Protein AF-A0A166HZ70-F1 (afdb_monomer)

Solvent-accessible surface area (backbone atoms only — not comparable to full-atom values): 7745 Å² total; per-residue (Å²): 74,104,88,50,82,81,78,88,75,97,72,56,48,83,38,33,40,47,56,52,40,51,52,46,22,70,75,71,68,47,57,62,90,27,57,40,48,30,46,97,92,37,73,65,54,55,94,39,38,34,49,82,70,69,48,51,90,89,59,78,71,43,66,44,79,46,92,62,91,64,54,68,46,78,48,70,46,95,86,70,50,73,43,81,41,81,52,57,98,84,60,49,73,66,59,52,51,51,58,48,42,76,71,78,42,67,80,89,70,76,76,91,80,87,89,80,82,87,130

Foldseek 3Di:
DVPDDQDDFPDDQQDFPLVSLVSCCVVVVADSVQWWKAAPNDTGDRRDGSVVVVNDVVGDIDIGGDPDQADWDWDAFPVRDTDIDHDDPPDDPVNVVVVVVVVDDDPVRDDDDDDDDDD

Mean predicted aligned error: 11.61 Å

Structure (mmCIF, N/CA/C/O backbone):
data_AF-A0A166HZ70-F1
#
_entry.id   AF-A0A166HZ70-F1
#
loop_
_atom_site.group_PDB
_atom_site.id
_atom_site.type_symbol
_atom_site.label_atom_id
_atom_site.label_alt_id
_atom_site.label_comp_id
_atom_site.label_asym_id
_atom_site.label_entity_id
_atom_site.label_seq_id
_atom_site.pdbx_PDB_ins_code
_atom_site.Cartn_x
_atom_site.Cartn_y
_atom_site.Cartn_z
_atom_site.occupancy
_atom_site.B_iso_or_equiv
_atom_site.auth_seq_id
_atom_site.auth_comp_id
_atom_site.auth_asym_id
_atom_site.auth_atom_id
_atom_site.pdbx_PDB_model_num
ATOM 1 N N . THR A 1 1 ? 4.277 11.142 -4.493 1.00 43.66 1 THR A N 1
ATOM 2 C CA . THR A 1 1 ? 2.911 11.053 -5.079 1.00 43.66 1 THR A CA 1
ATOM 3 C C . THR A 1 1 ? 2.577 12.374 -5.761 1.00 43.66 1 THR A C 1
ATOM 5 O O . THR A 1 1 ? 3.231 13.355 -5.431 1.00 43.66 1 THR A O 1
ATOM 8 N N . PRO A 1 2 ? 1.615 12.456 -6.704 1.00 37.06 2 PRO A N 1
ATOM 9 C CA . PRO A 1 2 ? 1.364 13.691 -7.466 1.00 37.06 2 PRO A CA 1
ATOM 10 C C . PRO A 1 2 ? 0.966 14.914 -6.614 1.00 37.06 2 PRO A C 1
ATOM 12 O O . PRO A 1 2 ? 1.019 16.025 -7.125 1.00 37.06 2 PRO A O 1
ATOM 15 N N . CYS A 1 3 ? 0.634 14.743 -5.324 1.00 40.78 3 CYS A N 1
ATOM 16 C CA . CYS A 1 3 ? 0.386 15.836 -4.368 1.00 40.78 3 CYS A CA 1
ATOM 17 C C . CYS A 1 3 ? 0.867 15.542 -2.922 1.00 40.78 3 CYS A C 1
ATOM 19 O O . CYS A 1 3 ? 0.326 16.115 -1.983 1.00 40.78 3 CYS A O 1
ATOM 21 N N . GLY A 1 4 ? 1.842 14.650 -2.700 1.00 50.22 4 GLY A N 1
ATOM 22 C CA . GLY A 1 4 ? 2.267 14.268 -1.338 1.00 50.22 4 GLY A CA 1
ATOM 23 C C . GLY A 1 4 ? 3.776 14.045 -1.189 1.00 50.22 4 GLY A C 1
ATOM 24 O O . GLY A 1 4 ? 4.461 13.896 -2.210 1.00 50.22 4 GLY A O 1
ATOM 25 N N . PRO A 1 5 ? 4.295 14.031 0.058 1.00 59.62 5 PRO A N 1
ATOM 26 C CA . PRO A 1 5 ? 5.719 13.861 0.331 1.00 59.62 5 PRO A CA 1
ATOM 27 C C . PRO A 1 5 ? 6.241 12.554 -0.279 1.00 59.62 5 PRO A C 1
ATOM 29 O O . PRO A 1 5 ? 5.551 11.534 -0.331 1.00 59.62 5 PRO A O 1
ATOM 32 N N . ALA A 1 6 ? 7.455 12.608 -0.824 1.00 60.41 6 ALA A N 1
ATOM 33 C CA . ALA A 1 6 ? 8.152 11.425 -1.301 1.00 60.41 6 ALA A CA 1
ATOM 34 C C . ALA A 1 6 ? 8.787 10.728 -0.093 1.00 60.41 6 ALA A C 1
ATOM 36 O O . ALA A 1 6 ? 9.826 11.168 0.397 1.00 60.41 6 ALA A O 1
ATOM 37 N N . ASN A 1 7 ? 8.152 9.664 0.396 1.00 69.81 7 ASN A N 1
ATOM 38 C CA . ASN A 1 7 ? 8.688 8.885 1.507 1.00 69.81 7 ASN A CA 1
ATOM 39 C C . ASN A 1 7 ? 9.707 7.863 0.989 1.00 69.81 7 ASN A C 1
ATOM 41 O O . ASN A 1 7 ? 9.461 7.147 0.015 1.00 69.81 7 ASN A O 1
ATOM 45 N N . ALA A 1 8 ? 10.874 7.824 1.632 1.00 70.50 8 ALA A N 1
ATOM 46 C CA . ALA A 1 8 ? 11.935 6.883 1.306 1.00 70.50 8 ALA A CA 1
ATOM 47 C C . ALA A 1 8 ? 11.670 5.543 2.005 1.00 70.50 8 ALA A C 1
ATOM 49 O O . ALA A 1 8 ? 11.759 5.441 3.228 1.00 70.50 8 ALA A O 1
ATOM 50 N N . LEU A 1 9 ? 11.372 4.509 1.220 1.00 75.75 9 LEU A N 1
ATOM 51 C CA . LEU A 1 9 ? 11.242 3.138 1.710 1.00 75.75 9 LEU A CA 1
ATOM 52 C C . LEU A 1 9 ? 12.563 2.393 1.531 1.00 75.75 9 LEU A C 1
ATOM 54 O O . LEU A 1 9 ? 13.122 2.345 0.434 1.00 75.75 9 LEU A O 1
ATOM 58 N N . ALA A 1 10 ? 13.040 1.759 2.600 1.00 76.50 10 ALA A N 1
ATOM 59 C CA . ALA A 1 10 ? 14.163 0.834 2.532 1.00 76.50 10 ALA A CA 1
ATOM 60 C C . ALA A 1 10 ? 13.694 -0.514 1.952 1.00 76.50 10 ALA A C 1
ATOM 62 O O . ALA A 1 10 ? 13.257 -1.410 2.682 1.00 76.50 10 ALA A O 1
ATOM 63 N N . ALA A 1 11 ? 13.764 -0.655 0.628 1.00 79.19 11 ALA A N 1
ATOM 64 C CA . ALA A 1 11 ? 13.468 -1.892 -0.091 1.00 79.19 11 ALA A CA 1
ATOM 65 C C . ALA A 1 11 ? 14.720 -2.435 -0.796 1.00 79.19 11 ALA A C 1
ATOM 67 O O . ALA A 1 11 ? 15.521 -1.679 -1.346 1.00 79.19 11 ALA A O 1
ATOM 68 N N . HIS A 1 12 ? 14.884 -3.754 -0.780 1.00 81.06 12 HIS A N 1
ATOM 69 C CA . HIS A 1 12 ? 15.921 -4.466 -1.519 1.00 81.06 12 HIS A CA 1
ATOM 70 C C . HIS A 1 12 ? 15.415 -4.871 -2.903 1.00 81.06 12 HIS A C 1
ATOM 72 O O . HIS A 1 12 ? 14.245 -5.182 -3.074 1.00 81.06 12 HIS A O 1
ATOM 78 N N . ALA A 1 13 ? 16.302 -4.954 -3.898 1.00 79.62 13 ALA A N 1
ATOM 79 C CA . ALA A 1 13 ? 15.920 -5.395 -5.245 1.00 79.62 13 ALA A CA 1
ATOM 80 C C . ALA A 1 13 ? 15.327 -6.823 -5.260 1.00 79.62 13 ALA A C 1
ATOM 82 O O . ALA A 1 13 ? 14.508 -7.148 -6.120 1.00 79.62 13 ALA A O 1
ATOM 83 N N . SER A 1 14 ? 15.709 -7.667 -4.298 1.00 86.94 14 SER A N 1
ATOM 84 C CA . SER A 1 14 ? 15.152 -9.009 -4.099 1.00 86.94 14 SER A CA 1
ATOM 85 C C . SER A 1 14 ? 13.801 -9.018 -3.377 1.00 86.94 14 SER A C 1
ATOM 87 O O . SER A 1 14 ? 13.195 -10.080 -3.274 1.00 86.94 14 SER A O 1
ATOM 89 N N . ASP A 1 15 ? 13.338 -7.880 -2.848 1.00 89.88 15 ASP A N 1
ATOM 90 C CA . ASP A 1 15 ? 12.025 -7.797 -2.216 1.00 89.88 15 ASP A CA 1
ATOM 91 C C . ASP A 1 15 ? 10.925 -7.986 -3.268 1.00 89.88 15 ASP A C 1
ATOM 93 O O . ASP A 1 15 ? 10.943 -7.400 -4.360 1.00 89.88 15 ASP A O 1
ATOM 97 N N . SER A 1 16 ? 9.939 -8.803 -2.908 1.00 92.19 16 SER A N 1
ATOM 98 C CA . SER A 1 16 ? 8.692 -8.932 -3.653 1.00 92.19 16 SER A CA 1
ATOM 99 C C . SER A 1 16 ? 7.864 -7.658 -3.530 1.00 92.19 16 SER A C 1
ATOM 101 O O . SER A 1 16 ? 7.918 -6.963 -2.513 1.00 92.19 16 SER A O 1
ATOM 103 N N . ILE A 1 17 ? 7.040 -7.380 -4.537 1.00 90.69 17 ILE A N 1
ATOM 104 C CA . ILE A 1 17 ? 6.130 -6.228 -4.525 1.00 90.69 17 ILE A CA 1
ATOM 105 C C . ILE A 1 17 ? 5.183 -6.273 -3.318 1.00 90.69 17 ILE A C 1
ATOM 107 O O . ILE A 1 17 ? 4.955 -5.238 -2.697 1.00 90.69 17 ILE 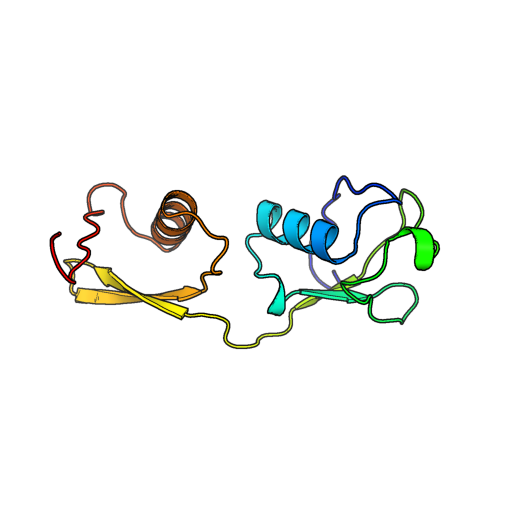A O 1
ATOM 111 N N . ASP A 1 18 ? 4.713 -7.461 -2.935 1.00 90.69 18 ASP A N 1
ATOM 112 C CA . ASP A 1 18 ? 3.928 -7.679 -1.713 1.00 90.69 18 ASP A CA 1
ATOM 113 C C . ASP A 1 18 ? 4.655 -7.178 -0.446 1.00 90.69 18 ASP A C 1
ATOM 115 O O . ASP A 1 18 ? 4.098 -6.409 0.335 1.00 90.69 18 ASP A O 1
ATOM 119 N N . ASN A 1 19 ? 5.952 -7.489 -0.308 1.00 89.69 19 ASN A N 1
ATOM 120 C CA . ASN A 1 19 ? 6.767 -7.031 0.822 1.00 89.69 19 ASN A CA 1
ATOM 121 C C . ASN A 1 19 ? 6.939 -5.503 0.817 1.00 89.69 19 ASN A C 1
ATOM 123 O O . ASN A 1 19 ? 6.891 -4.857 1.860 1.00 89.69 19 ASN A O 1
ATOM 127 N N . VAL A 1 20 ? 7.114 -4.898 -0.362 1.00 89.31 20 VAL A N 1
ATOM 128 C CA . VAL A 1 20 ? 7.200 -3.433 -0.494 1.00 89.31 20 VAL A CA 1
ATOM 129 C C . VAL A 1 20 ? 5.898 -2.772 -0.047 1.00 89.31 20 VAL A C 1
ATOM 131 O O . VAL A 1 20 ? 5.938 -1.789 0.691 1.00 89.31 20 VAL A O 1
ATOM 134 N N . LYS A 1 21 ? 4.745 -3.324 -0.440 1.00 87.62 21 LYS A N 1
ATOM 135 C CA . LYS A 1 21 ? 3.440 -2.830 0.009 1.00 87.62 21 LYS A CA 1
ATOM 136 C C . LYS A 1 21 ? 3.241 -2.997 1.515 1.00 87.62 21 LYS A C 1
ATOM 138 O O . LYS A 1 21 ? 2.720 -2.088 2.156 1.00 87.62 21 LYS A O 1
ATOM 143 N N . ALA A 1 22 ? 3.707 -4.102 2.095 1.00 86.38 22 ALA A N 1
ATOM 144 C CA . ALA A 1 22 ? 3.677 -4.310 3.542 1.00 86.38 22 ALA A CA 1
ATOM 145 C C . ALA A 1 22 ? 4.516 -3.259 4.284 1.00 86.38 22 ALA A C 1
ATOM 147 O O . ALA A 1 22 ? 4.069 -2.698 5.280 1.00 86.38 22 ALA A O 1
ATOM 148 N N . LYS A 1 23 ? 5.690 -2.890 3.756 1.00 87.06 23 LYS A N 1
ATOM 149 C CA . LYS A 1 23 ? 6.493 -1.787 4.316 1.00 87.06 23 LYS A CA 1
ATOM 150 C C . LYS A 1 23 ? 5.777 -0.437 4.220 1.00 87.06 23 LYS A C 1
ATOM 152 O O . LYS A 1 23 ? 5.818 0.341 5.165 1.00 87.06 23 LYS A O 1
ATOM 157 N N . ILE A 1 24 ? 5.095 -0.164 3.107 1.00 84.88 24 ILE A N 1
ATOM 158 C CA . ILE A 1 24 ? 4.269 1.047 2.952 1.00 84.88 24 ILE A CA 1
ATOM 159 C C . ILE A 1 24 ? 3.099 1.034 3.939 1.00 84.88 24 ILE A C 1
ATOM 161 O O . ILE A 1 24 ? 2.770 2.069 4.507 1.00 84.88 24 ILE A O 1
ATOM 165 N N . GLN A 1 25 ? 2.477 -0.121 4.168 1.00 80.50 25 GLN A N 1
ATOM 166 C CA . GLN A 1 25 ? 1.404 -0.272 5.147 1.00 80.50 25 GLN A CA 1
ATOM 167 C C . GLN A 1 25 ? 1.900 0.011 6.565 1.00 80.50 25 GLN A C 1
ATOM 169 O O . GLN A 1 25 ? 1.190 0.660 7.326 1.00 80.50 25 GLN A O 1
ATOM 174 N N . ASP A 1 26 ? 3.101 -0.445 6.913 1.00 80.88 26 ASP A N 1
ATOM 175 C CA . ASP A 1 26 ? 3.710 -0.196 8.220 1.00 80.88 26 ASP A CA 1
ATOM 176 C C . ASP A 1 26 ? 4.055 1.290 8.420 1.00 80.88 26 ASP A C 1
ATOM 178 O O . ASP A 1 26 ? 3.764 1.861 9.468 1.00 80.88 26 ASP A O 1
ATOM 182 N N . GLN A 1 27 ? 4.588 1.952 7.385 1.00 78.38 27 GLN A N 1
ATOM 183 C CA . GLN A 1 27 ? 4.982 3.364 7.461 1.00 78.38 27 GLN A CA 1
ATOM 184 C C . GLN A 1 27 ? 3.808 4.348 7.344 1.00 78.38 27 GLN A C 1
ATOM 186 O O . GLN A 1 27 ? 3.747 5.321 8.092 1.00 78.38 27 GLN A O 1
ATOM 191 N N . GLU A 1 28 ? 2.878 4.110 6.418 1.00 77.62 28 GLU A N 1
ATOM 192 C CA . GLU A 1 28 ? 1.778 5.033 6.097 1.00 77.62 28 GLU A CA 1
ATOM 193 C C . GLU A 1 28 ? 0.428 4.584 6.685 1.00 77.62 28 GLU A C 1
ATOM 195 O O . GLU A 1 28 ? -0.546 5.336 6.6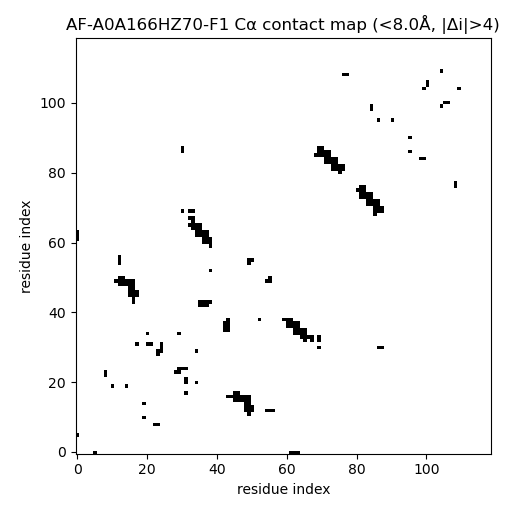72 1.00 77.62 28 GLU A O 1
ATOM 200 N N . GLY A 1 29 ? 0.319 3.347 7.180 1.00 76.19 29 GLY A N 1
ATOM 201 C CA . GLY A 1 29 ? -0.926 2.798 7.729 1.00 76.19 29 GLY A CA 1
ATOM 202 C C . GLY A 1 29 ? -1.976 2.394 6.684 1.00 76.19 29 GLY A C 1
ATOM 203 O O . GLY A 1 29 ? -3.130 2.155 7.065 1.00 76.19 29 GLY A O 1
ATOM 204 N N . ILE A 1 30 ? -1.595 2.332 5.402 1.00 80.00 30 ILE A N 1
ATOM 205 C CA . ILE A 1 30 ? -2.471 2.100 4.241 1.00 80.00 30 ILE A CA 1
ATOM 206 C C . ILE A 1 30 ? -2.560 0.593 3.938 1.00 80.00 30 ILE A C 1
ATOM 208 O O . ILE A 1 30 ? -1.520 -0.027 3.736 1.00 80.00 30 ILE A O 1
ATOM 212 N N . PRO A 1 31 ? -3.750 -0.024 3.860 1.00 79.50 31 PRO A N 1
ATOM 213 C CA . PRO A 1 31 ? -3.893 -1.468 3.633 1.00 79.50 31 PRO A CA 1
ATOM 214 C C . PRO A 1 31 ? -3.441 -1.912 2.230 1.00 79.50 31 PRO A C 1
ATOM 216 O O . PRO A 1 31 ? -3.505 -1.143 1.268 1.00 79.50 31 PRO A O 1
ATOM 219 N N . LEU A 1 32 ? -2.983 -3.165 2.104 1.00 81.44 32 LEU A N 1
ATOM 220 C CA . LEU A 1 32 ? -2.333 -3.699 0.894 1.00 81.44 32 LEU A CA 1
ATOM 221 C C . LEU A 1 32 ? -3.247 -3.682 -0.339 1.00 81.44 32 LEU A C 1
ATOM 223 O O . LEU A 1 32 ? -2.787 -3.445 -1.459 1.00 81.44 32 LEU A O 1
ATOM 227 N N . ASP A 1 33 ? -4.546 -3.913 -0.134 1.00 79.81 33 ASP A N 1
ATOM 228 C CA . ASP A 1 33 ? -5.552 -3.958 -1.199 1.00 79.81 33 ASP A CA 1
ATOM 229 C C . ASP A 1 33 ? -5.848 -2.573 -1.799 1.00 79.81 33 ASP A C 1
ATOM 231 O O . ASP A 1 33 ? -6.219 -2.458 -2.975 1.00 79.81 33 ASP A O 1
ATOM 235 N N . GLN A 1 34 ? -5.608 -1.519 -1.013 1.00 82.38 34 GLN A N 1
ATOM 236 C CA . GLN A 1 34 ? -5.740 -0.132 -1.442 1.00 82.38 34 GLN A CA 1
ATOM 237 C C . GLN A 1 34 ? -4.465 0.387 -2.113 1.00 82.38 34 GLN A C 1
ATOM 239 O O . GLN A 1 34 ? -4.497 1.412 -2.794 1.00 82.38 34 GLN A O 1
ATOM 244 N N . GLN A 1 35 ? -3.339 -0.314 -1.982 1.00 85.88 35 GLN A N 1
ATOM 245 C CA . GLN A 1 35 ? -2.074 0.102 -2.572 1.00 85.88 35 GLN A CA 1
ATOM 246 C C . GLN A 1 35 ? -1.893 -0.438 -3.994 1.00 85.88 35 GLN A C 1
ATOM 248 O O . GLN A 1 35 ? -1.720 -1.639 -4.230 1.00 85.88 35 GLN A O 1
ATOM 253 N N . ARG A 1 36 ? -1.821 0.470 -4.971 1.00 89.12 36 ARG A N 1
ATOM 254 C CA . ARG A 1 36 ? -1.416 0.155 -6.344 1.00 89.12 36 ARG A CA 1
ATOM 255 C C . ARG A 1 36 ? -0.069 0.791 -6.652 1.00 89.12 36 ARG A C 1
ATOM 257 O O . ARG A 1 36 ? 0.032 2.005 -6.792 1.00 89.12 36 ARG A O 1
ATOM 264 N N . LEU A 1 37 ? 0.955 -0.041 -6.809 1.00 89.69 37 LEU A N 1
ATOM 265 C CA . LEU A 1 37 ? 2.282 0.404 -7.222 1.00 89.69 37 LEU A CA 1
ATOM 266 C C . LEU A 1 37 ? 2.393 0.419 -8.747 1.00 89.69 37 LEU A C 1
ATOM 268 O O . LEU A 1 37 ? 1.993 -0.529 -9.425 1.00 89.69 37 LEU A O 1
ATOM 272 N N . ILE A 1 38 ? 2.939 1.509 -9.278 1.00 90.38 38 ILE A N 1
ATOM 273 C CA . ILE A 1 38 ? 3.144 1.737 -10.706 1.00 90.38 38 ILE A CA 1
ATOM 274 C C . ILE A 1 38 ? 4.597 2.163 -10.925 1.00 90.38 38 ILE A C 1
ATOM 276 O O . ILE A 1 38 ? 5.097 3.082 -10.276 1.00 90.38 38 ILE A O 1
ATOM 280 N N . PHE A 1 39 ? 5.272 1.520 -11.871 1.00 90.88 39 PHE A N 1
ATOM 281 C CA . PHE A 1 39 ? 6.637 1.843 -12.271 1.00 90.88 39 PHE A CA 1
ATOM 282 C C . PHE A 1 39 ? 6.761 1.820 -13.790 1.00 90.88 39 PHE A C 1
ATOM 284 O O . PHE A 1 39 ? 6.235 0.919 -14.437 1.00 90.88 39 PHE A O 1
ATOM 291 N N . ALA A 1 40 ? 7.430 2.821 -14.369 1.00 88.50 40 ALA A N 1
ATOM 292 C CA . ALA A 1 40 ? 7.583 2.957 -15.823 1.00 88.50 40 ALA A CA 1
ATOM 293 C C . ALA A 1 40 ? 6.252 2.817 -16.607 1.00 8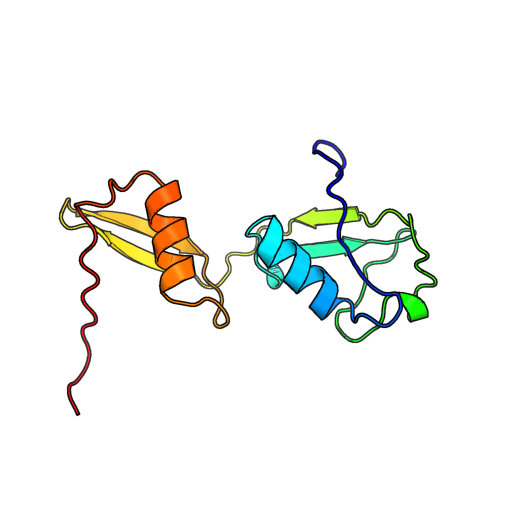8.50 40 ALA A C 1
ATOM 295 O O . ALA A 1 40 ? 6.202 2.221 -17.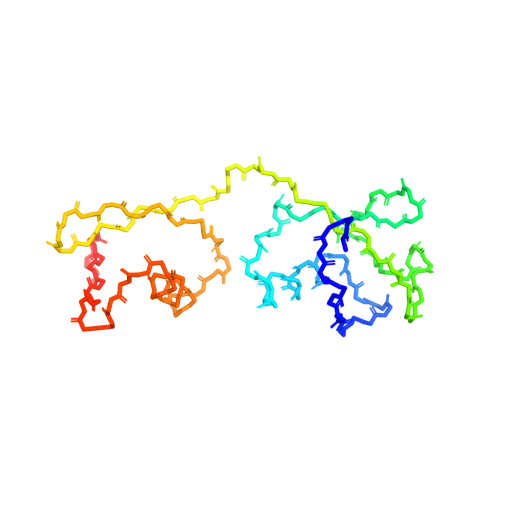680 1.00 88.50 40 ALA A O 1
ATOM 296 N N . GLY A 1 41 ? 5.147 3.316 -16.037 1.00 86.88 41 GLY A N 1
ATOM 297 C CA . GLY A 1 41 ? 3.803 3.205 -16.622 1.00 86.88 41 GLY A CA 1
ATOM 298 C C . GLY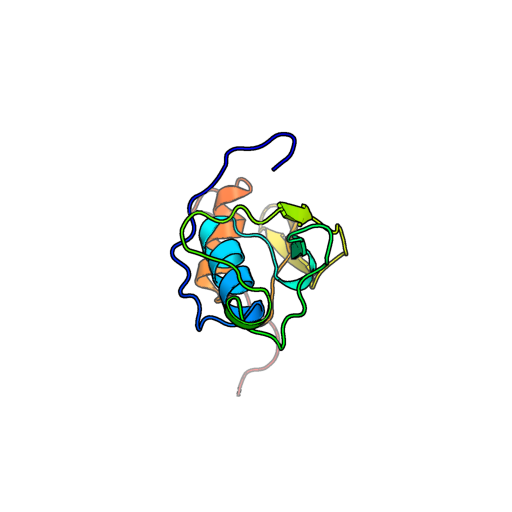 A 1 41 ? 3.163 1.812 -16.537 1.00 86.88 41 GLY A C 1
ATOM 299 O O . GLY A 1 41 ? 2.058 1.625 -17.039 1.00 86.88 41 GLY A O 1
ATOM 300 N N . LYS A 1 42 ? 3.814 0.839 -15.892 1.00 89.75 42 LYS A N 1
ATOM 301 C CA . LYS A 1 42 ? 3.289 -0.510 -15.661 1.00 89.75 42 LYS A CA 1
ATOM 302 C C . LYS A 1 42 ? 2.889 -0.691 -14.206 1.00 89.75 42 LYS A C 1
ATOM 304 O O . LYS A 1 42 ? 3.622 -0.312 -13.295 1.00 89.75 42 LYS A O 1
ATOM 309 N N . GLN A 1 43 ? 1.725 -1.292 -13.990 1.00 89.94 43 GLN A N 1
ATOM 310 C CA . GLN A 1 43 ? 1.331 -1.734 -12.660 1.00 89.94 43 GLN A CA 1
ATOM 311 C C . GLN A 1 43 ? 2.210 -2.910 -12.236 1.00 89.94 43 GLN A C 1
ATOM 313 O O . GLN A 1 43 ? 2.401 -3.853 -13.001 1.00 89.94 43 GLN A O 1
ATOM 318 N N . LEU A 1 44 ? 2.709 -2.844 -11.008 1.00 90.75 44 LEU A N 1
ATOM 319 C CA . LEU A 1 44 ? 3.492 -3.910 -10.415 1.00 90.75 44 LEU A CA 1
ATOM 320 C C . LEU A 1 44 ? 2.573 -5.004 -9.862 1.00 90.75 44 LEU A C 1
ATOM 322 O O . LEU A 1 44 ? 1.570 -4.726 -9.200 1.00 90.75 44 LEU A O 1
ATOM 326 N N . GLU A 1 45 ? 2.930 -6.249 -10.152 1.00 90.50 45 GLU A N 1
ATOM 327 C CA . GLU A 1 45 ? 2.245 -7.454 -9.678 1.00 90.50 45 GLU A CA 1
ATOM 328 C C . GLU A 1 45 ? 2.869 -7.957 -8.371 1.00 90.50 45 GLU A C 1
ATOM 330 O O . GLU A 1 45 ? 4.088 -8.096 -8.290 1.00 90.50 45 GLU A O 1
ATOM 335 N N . ASP A 1 46 ? 2.037 -8.315 -7.388 1.00 88.06 46 ASP A N 1
ATOM 336 C CA . ASP A 1 46 ? 2.461 -8.733 -6.038 1.00 88.06 46 ASP A CA 1
ATOM 337 C C . ASP A 1 46 ? 3.399 -9.951 -6.029 1.00 88.06 46 ASP A C 1
ATOM 339 O O . ASP A 1 46 ? 4.282 -10.064 -5.181 1.00 88.06 46 ASP A O 1
ATOM 343 N N . ARG A 1 47 ? 3.241 -10.846 -7.015 1.00 87.94 47 ARG A N 1
ATOM 344 C CA . ARG A 1 47 ? 4.023 -12.088 -7.155 1.00 87.94 47 ARG A CA 1
ATOM 345 C C . ARG A 1 47 ? 5.418 -11.899 -7.751 1.00 87.94 47 ARG A C 1
ATOM 347 O O . ARG A 1 47 ? 6.159 -12.875 -7.838 1.00 87.94 47 ARG A O 1
ATOM 354 N N . ARG A 1 48 ? 5.758 -10.697 -8.214 1.00 92.12 48 ARG A N 1
ATOM 355 C CA . ARG A 1 48 ? 7.058 -10.399 -8.827 1.00 92.12 48 ARG A CA 1
ATOM 356 C C . ARG A 1 48 ? 7.960 -9.643 -7.862 1.00 92.12 48 ARG A C 1
ATOM 358 O O .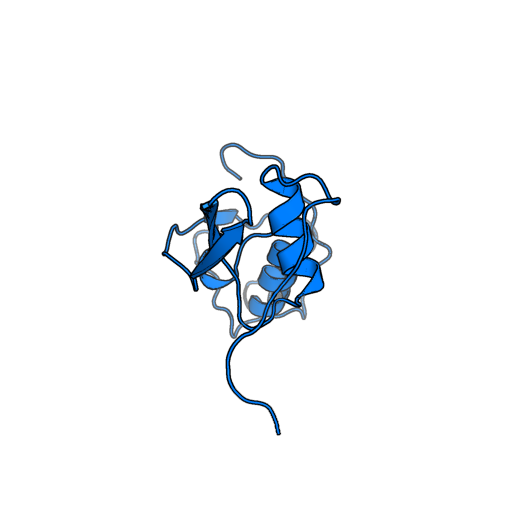 ARG A 1 48 ? 7.510 -9.137 -6.836 1.00 92.12 48 ARG A O 1
ATOM 365 N N . THR A 1 49 ? 9.239 -9.570 -8.198 1.00 91.75 49 THR A N 1
ATOM 366 C CA . THR A 1 49 ? 10.240 -8.817 -7.438 1.00 91.75 49 THR A CA 1
ATOM 367 C C . THR A 1 49 ? 10.511 -7.459 -8.066 1.00 91.75 49 THR A C 1
ATOM 369 O O . THR A 1 49 ? 10.223 -7.227 -9.241 1.00 91.75 49 THR A O 1
ATOM 372 N N . LEU A 1 50 ? 11.104 -6.547 -7.296 1.00 89.12 50 LEU A N 1
ATOM 373 C CA . LEU A 1 50 ? 11.602 -5.272 -7.820 1.00 89.12 50 LEU A CA 1
ATOM 374 C C . LEU A 1 50 ? 12.653 -5.473 -8.931 1.00 89.12 50 LEU A C 1
ATOM 376 O O . LEU A 1 50 ? 12.669 -4.725 -9.912 1.00 89.12 50 LEU A O 1
ATOM 380 N N . SER A 1 51 ? 13.476 -6.520 -8.813 1.00 89.25 51 SER A N 1
ATOM 381 C CA . SER A 1 51 ? 14.479 -6.900 -9.819 1.00 89.25 51 SER A CA 1
ATOM 382 C C . SER A 1 51 ? 13.858 -7.263 -11.168 1.00 89.25 51 SER A C 1
ATOM 384 O O . SER A 1 51 ? 14.388 -6.852 -12.196 1.00 89.25 51 SER A O 1
ATOM 386 N N . ASP A 1 52 ? 12.719 -7.967 -11.176 1.00 90.44 52 ASP A N 1
ATOM 387 C CA . ASP A 1 52 ? 12.015 -8.359 -12.412 1.00 90.44 52 ASP A CA 1
ATOM 388 C C . ASP A 1 52 ? 11.564 -7.152 -13.247 1.00 90.44 52 ASP A C 1
ATOM 390 O O . ASP A 1 52 ? 11.385 -7.252 -14.461 1.00 90.44 52 ASP A O 1
ATOM 394 N N . TYR A 1 53 ? 11.373 -6.005 -12.593 1.00 89.38 53 TYR A N 1
ATOM 395 C CA . TYR A 1 53 ? 10.996 -4.742 -13.221 1.00 89.38 53 TYR A CA 1
ATOM 396 C C . TYR A 1 53 ? 12.182 -3.795 -13.427 1.00 89.38 53 TYR A C 1
ATOM 398 O O . TYR A 1 53 ? 11.971 -2.636 -13.785 1.00 89.38 53 TYR A O 1
ATOM 406 N N . ASN A 1 54 ? 13.418 -4.262 -13.212 1.00 89.19 54 ASN A N 1
ATOM 407 C CA . ASN A 1 54 ? 14.626 -3.439 -13.277 1.00 89.19 54 ASN A CA 1
ATOM 408 C C . ASN A 1 54 ? 14.567 -2.204 -12.355 1.00 89.19 54 ASN A C 1
ATOM 410 O O . ASN A 1 54 ? 15.152 -1.163 -12.660 1.00 89.19 54 ASN A O 1
ATOM 414 N N . VAL A 1 55 ? 13.874 -2.305 -11.216 1.00 87.94 55 VAL A N 1
ATOM 415 C CA . VAL A 1 55 ? 13.832 -1.221 -10.230 1.00 87.94 55 VAL A CA 1
ATOM 416 C C . VAL A 1 55 ? 15.191 -1.150 -9.538 1.00 87.94 55 VAL A C 1
ATOM 418 O O . VAL A 1 55 ? 15.637 -2.102 -8.899 1.00 87.94 55 VAL A O 1
ATOM 421 N N . GLN A 1 56 ? 15.865 -0.013 -9.683 1.00 85.94 56 GLN A N 1
ATOM 422 C CA . GLN A 1 56 ? 17.168 0.242 -9.074 1.00 85.94 56 GLN A CA 1
ATOM 423 C C . GLN A 1 56 ? 17.025 0.993 -7.749 1.00 85.94 56 GLN A C 1
ATOM 425 O O . GLN A 1 56 ? 15.972 1.560 -7.445 1.00 85.94 56 GLN A O 1
ATOM 430 N N . LYS A 1 57 ? 18.118 1.061 -6.977 1.00 80.25 57 LYS A N 1
ATOM 431 C CA . LYS A 1 57 ? 18.196 2.014 -5.865 1.00 80.25 57 LYS A CA 1
ATOM 432 C C . LYS A 1 57 ? 17.901 3.419 -6.408 1.00 80.25 57 LYS A C 1
ATOM 434 O O . LYS A 1 57 ? 18.333 3.737 -7.511 1.00 80.25 57 LYS A O 1
ATOM 439 N N . GLU A 1 58 ? 17.129 4.213 -5.670 1.00 83.31 58 GLU A N 1
ATOM 440 C CA . GLU A 1 58 ? 16.684 5.565 -6.071 1.00 83.31 58 GLU A CA 1
ATOM 441 C C . GLU A 1 58 ? 15.638 5.614 -7.201 1.00 83.31 58 GLU A C 1
ATOM 443 O O . GLU A 1 58 ? 15.212 6.692 -7.616 1.00 83.31 58 GLU A O 1
ATOM 448 N N . SER A 1 59 ? 15.144 4.466 -7.673 1.00 86.75 59 SER A N 1
ATOM 449 C CA . SER A 1 59 ? 13.986 4.451 -8.569 1.00 86.75 59 SER A CA 1
ATOM 450 C C . SER A 1 59 ? 12.731 4.942 -7.849 1.00 86.75 59 SER A C 1
ATOM 452 O O . SER A 1 59 ? 12.457 4.570 -6.710 1.00 86.75 59 SER A O 1
ATOM 454 N N . THR A 1 60 ? 11.934 5.764 -8.533 1.00 85.94 60 THR A N 1
ATOM 455 C CA . THR A 1 60 ? 10.687 6.301 -7.974 1.00 85.94 60 THR A CA 1
ATOM 456 C C . THR A 1 60 ? 9.498 5.437 -8.381 1.00 85.94 60 THR A C 1
ATOM 458 O O . THR A 1 60 ? 9.168 5.321 -9.564 1.00 85.94 60 THR A O 1
ATOM 461 N N . LEU A 1 61 ? 8.824 4.857 -7.388 1.00 88.25 61 LEU A N 1
ATOM 462 C CA . LEU A 1 61 ? 7.561 4.146 -7.564 1.00 88.25 61 LEU A CA 1
ATOM 463 C C . LEU A 1 61 ? 6.390 5.116 -7.383 1.00 88.25 61 LEU A C 1
ATOM 465 O O . LEU A 1 61 ? 6.358 5.914 -6.447 1.00 88.25 61 LEU A O 1
ATOM 469 N N . HIS A 1 62 ? 5.403 5.033 -8.268 1.00 87.44 62 HIS A N 1
ATOM 470 C CA . HIS A 1 62 ? 4.159 5.776 -8.128 1.00 87.44 62 HIS A CA 1
ATOM 471 C C . HIS A 1 62 ? 3.160 4.924 -7.348 1.00 87.44 62 HIS A C 1
ATOM 473 O O . HIS A 1 62 ? 2.668 3.916 -7.852 1.00 87.44 62 HIS A O 1
ATOM 479 N N . LEU A 1 63 ? 2.860 5.334 -6.117 1.00 86.75 63 LEU A N 1
ATOM 480 C CA . LEU A 1 63 ? 1.778 4.761 -5.325 1.00 86.75 63 LEU A CA 1
ATOM 481 C C . LEU A 1 63 ? 0.456 5.452 -5.680 1.00 86.75 63 LEU A C 1
ATOM 483 O O . LEU A 1 63 ? 0.328 6.670 -5.552 1.00 86.75 63 LEU A O 1
ATOM 487 N N . VAL A 1 64 ? -0.525 4.668 -6.116 1.00 86.12 64 VAL A N 1
ATOM 488 C CA . VAL A 1 64 ? -1.907 5.089 -6.353 1.00 86.12 64 VAL A CA 1
ATOM 489 C C . VAL A 1 64 ? -2.797 4.403 -5.327 1.00 86.12 64 VA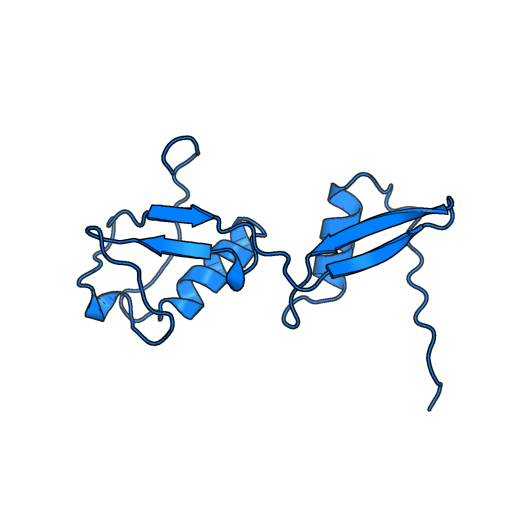L A C 1
ATOM 491 O O . VAL A 1 64 ? -2.747 3.184 -5.178 1.00 86.12 64 VAL A O 1
ATOM 494 N N . LEU A 1 65 ? -3.623 5.188 -4.638 1.00 82.56 65 LEU A N 1
ATOM 495 C CA . LEU A 1 65 ? -4.572 4.676 -3.657 1.00 82.56 65 LEU A CA 1
ATOM 496 C C . LEU A 1 65 ? -5.874 4.295 -4.359 1.00 82.56 65 LEU A C 1
ATOM 498 O O . LEU A 1 65 ? -6.551 5.136 -4.950 1.00 82.56 65 LEU A O 1
ATOM 502 N N . CYS A 1 66 ? -6.210 3.011 -4.329 1.00 77.75 66 CYS A N 1
ATOM 503 C CA . CYS A 1 66 ? -7.527 2.523 -4.694 1.00 77.75 66 CYS A CA 1
ATOM 504 C C . CYS A 1 66 ? -8.403 2.541 -3.445 1.00 77.75 66 CYS A C 1
ATOM 506 O O . CYS A 1 66 ? -8.198 1.737 -2.549 1.00 77.75 66 CYS A O 1
ATOM 508 N N . LEU A 1 67 ? -9.402 3.421 -3.407 1.00 65.75 67 LEU A N 1
ATOM 509 C CA . LEU A 1 67 ? -10.462 3.371 -2.402 1.00 65.75 67 LEU A CA 1
ATOM 510 C C . LEU A 1 67 ? -11.369 2.170 -2.716 1.00 65.75 67 LEU A C 1
ATOM 512 O O . LEU A 1 67 ? -12.391 2.312 -3.383 1.00 65.75 67 LEU A O 1
ATOM 516 N N . ARG A 1 68 ? -10.956 0.961 -2.337 1.00 62.25 68 ARG A N 1
ATOM 517 C CA . ARG A 1 68 ? -11.897 -0.145 -2.138 1.00 62.25 68 ARG A CA 1
ATOM 518 C C . ARG A 1 68 ? -12.187 -0.221 -0.649 1.00 62.25 68 ARG A C 1
ATOM 520 O O . ARG A 1 68 ? -11.263 -0.096 0.151 1.00 62.25 68 ARG A O 1
ATOM 527 N N . ASP A 1 69 ? -13.456 -0.416 -0.299 1.00 61.16 69 ASP A N 1
ATOM 528 C CA . ASP A 1 69 ? -13.862 -0.751 1.063 1.00 61.16 69 ASP A CA 1
ATOM 529 C C . ASP A 1 69 ? -13.182 -2.069 1.459 1.00 61.16 69 ASP A C 1
ATOM 531 O O . ASP A 1 69 ? -13.583 -3.151 1.023 1.00 61.16 69 ASP A O 1
ATOM 535 N N . GLY A 1 70 ? -12.097 -1.959 2.229 1.00 65.19 70 GLY A N 1
ATOM 536 C CA . GLY A 1 70 ? -11.394 -3.097 2.809 1.00 65.19 70 GLY A CA 1
ATOM 537 C C . GLY A 1 70 ? -12.220 -3.762 3.912 1.00 65.19 70 GLY A C 1
ATOM 538 O O . GLY A 1 70 ? -13.381 -3.424 4.157 1.00 65.19 70 GLY A O 1
ATOM 539 N N . MET A 1 71 ? -11.622 -4.715 4.626 1.00 72.94 71 MET A N 1
ATOM 540 C CA . MET A 1 71 ? -12.269 -5.302 5.799 1.00 72.94 71 MET A CA 1
ATOM 541 C C . MET A 1 71 ? -12.489 -4.214 6.861 1.00 72.94 71 MET A C 1
ATOM 543 O O . MET A 1 71 ? -11.552 -3.625 7.395 1.00 72.94 71 MET A O 1
ATOM 547 N N . GLN A 1 72 ? -13.755 -3.933 7.160 1.00 75.50 72 GLN A N 1
ATOM 548 C CA . GLN A 1 72 ? -14.147 -2.940 8.154 1.00 75.50 72 GLN A CA 1
ATOM 549 C C . GLN A 1 72 ? -14.626 -3.621 9.429 1.00 75.50 72 GLN A C 1
ATOM 551 O O . GLN A 1 72 ? -15.392 -4.586 9.398 1.00 75.50 72 GLN A O 1
ATOM 556 N N . ILE A 1 73 ? -14.207 -3.076 10.565 1.00 82.44 73 ILE A N 1
ATOM 557 C CA . ILE A 1 73 ? -14.753 -3.408 11.875 1.00 82.44 73 ILE A CA 1
ATOM 558 C C . ILE A 1 73 ? -15.425 -2.182 12.479 1.00 82.44 73 ILE A C 1
ATOM 560 O O . ILE A 1 73 ? -14.979 -1.044 12.318 1.00 82.44 73 ILE A O 1
ATOM 564 N N . PHE A 1 74 ? -16.499 -2.429 13.220 1.00 83.00 74 PHE A N 1
ATOM 565 C CA . PHE A 1 74 ? -17.226 -1.395 13.940 1.00 83.00 74 PHE A CA 1
ATOM 566 C C . PHE A 1 74 ? -16.839 -1.452 15.411 1.00 83.00 74 PHE A C 1
ATOM 568 O O . PHE A 1 74 ? -17.162 -2.407 16.118 1.00 83.00 74 PHE A O 1
ATOM 575 N N . VAL A 1 75 ? -16.151 -0.416 15.879 1.00 82.31 75 VAL A N 1
ATOM 576 C CA . VAL A 1 75 ? -15.816 -0.260 17.293 1.00 82.31 75 VAL A CA 1
ATOM 577 C C . VAL A 1 75 ? -16.822 0.692 17.911 1.00 82.31 75 VAL A C 1
ATOM 579 O O . VAL A 1 75 ? -16.886 1.869 17.558 1.00 82.31 75 VAL A O 1
ATOM 582 N N . LYS A 1 76 ? -17.631 0.173 18.835 1.00 81.31 76 LYS A N 1
ATOM 583 C CA . LYS A 1 76 ? -18.594 0.972 19.591 1.00 81.31 76 LYS A CA 1
ATOM 584 C C . LYS A 1 76 ? -17.973 1.390 20.918 1.00 81.31 76 LYS A C 1
ATOM 586 O O . LYS A 1 76 ? -17.577 0.539 21.713 1.00 81.31 76 LYS A O 1
ATOM 591 N N . THR A 1 77 ? -17.884 2.691 21.157 1.00 77.44 77 THR A N 1
ATOM 592 C CA . THR A 1 77 ? -17.404 3.232 22.432 1.00 77.44 77 THR A CA 1
ATOM 593 C C . THR A 1 77 ? -18.502 3.176 23.496 1.00 77.44 77 THR A C 1
ATOM 595 O O . THR A 1 77 ? -19.695 3.123 23.186 1.00 77.44 77 THR A O 1
ATOM 598 N N . LEU A 1 78 ? -18.112 3.259 24.774 1.00 77.50 78 LEU A N 1
ATOM 599 C CA . LEU A 1 78 ? -19.055 3.361 25.901 1.00 77.50 78 LEU A CA 1
ATOM 600 C C . LEU A 1 78 ? -19.919 4.634 25.839 1.00 77.50 78 LEU A C 1
ATOM 602 O O . LEU A 1 78 ? -21.001 4.670 26.414 1.00 77.50 78 LEU A O 1
ATOM 606 N N . THR A 1 79 ? -19.473 5.651 25.096 1.00 78.31 79 THR A N 1
ATOM 607 C CA . THR A 1 79 ? -20.225 6.884 24.822 1.00 78.31 79 THR A CA 1
ATOM 608 C C . THR A 1 79 ? -21.286 6.721 23.725 1.00 78.31 79 THR A C 1
ATOM 610 O O . THR A 1 79 ? -22.004 7.668 23.425 1.00 78.31 79 THR A O 1
ATOM 613 N N . GLY A 1 80 ? -21.401 5.535 23.113 1.00 80.31 80 GLY A N 1
ATOM 614 C CA . GLY A 1 80 ? -22.368 5.243 22.052 1.00 80.31 80 GLY A CA 1
ATOM 615 C C . GLY A 1 80 ? -21.911 5.629 20.640 1.00 80.31 80 GLY A C 1
ATOM 616 O O . GLY A 1 80 ? -22.638 5.363 19.683 1.00 80.31 80 GLY A O 1
ATOM 617 N N . LYS A 1 81 ? -20.706 6.194 20.482 1.00 80.38 81 LYS A N 1
ATOM 618 C CA . LYS A 1 81 ? -20.113 6.526 19.177 1.00 80.38 81 LYS A CA 1
ATOM 619 C C . LYS A 1 81 ? -19.666 5.236 18.482 1.00 80.38 81 LYS A C 1
ATOM 621 O O . LYS A 1 81 ? -18.970 4.413 19.073 1.00 80.38 81 LYS A O 1
ATOM 626 N N . THR A 1 82 ? -20.069 5.057 17.226 1.00 78.88 82 THR A N 1
ATOM 627 C CA . THR A 1 82 ? -19.602 3.945 16.385 1.00 78.88 82 THR A CA 1
ATOM 628 C C . THR A 1 82 ? -18.508 4.465 15.468 1.00 78.88 82 THR A C 1
ATOM 630 O O . THR A 1 82 ? -18.727 5.422 14.731 1.00 78.88 82 THR A O 1
ATOM 633 N N . ILE A 1 83 ? -17.328 3.857 15.541 1.00 81.38 83 ILE A N 1
ATOM 634 C CA . ILE A 1 83 ? -16.185 4.192 14.697 1.00 81.38 83 ILE A CA 1
ATOM 635 C C . ILE A 1 83 ? -15.962 3.024 13.747 1.00 81.38 83 ILE A C 1
ATOM 637 O O . ILE A 1 83 ? -15.725 1.898 14.183 1.00 81.38 83 ILE A O 1
ATOM 641 N N . THR A 1 84 ? -16.036 3.304 12.451 1.00 80.38 84 THR A N 1
ATOM 642 C CA . THR A 1 84 ? -15.678 2.349 11.403 1.00 80.38 84 THR A CA 1
ATOM 643 C C . THR A 1 84 ? -14.169 2.375 11.220 1.00 80.38 84 THR A C 1
ATOM 645 O O . THR A 1 84 ? -13.614 3.420 10.884 1.00 80.38 84 THR A O 1
ATOM 648 N N . LEU A 1 85 ? -13.492 1.258 11.465 1.00 77.94 85 LEU A N 1
ATOM 649 C CA . LEU A 1 85 ? -12.054 1.112 11.249 1.00 77.94 85 LEU A CA 1
ATOM 650 C C . LEU A 1 85 ? -11.814 0.104 10.143 1.00 77.94 85 LEU A C 1
ATOM 652 O O . LEU A 1 85 ? -12.347 -1.000 10.185 1.00 77.94 85 LEU A O 1
ATOM 656 N N . GLU A 1 86 ? -10.965 0.472 9.199 1.00 75.75 86 GLU A N 1
ATOM 657 C CA . GLU A 1 86 ? -10.428 -0.463 8.220 1.00 75.75 86 GLU A CA 1
ATOM 658 C C . GLU A 1 86 ? -9.268 -1.218 8.869 1.00 75.75 86 GLU A C 1
ATOM 660 O O . GLU A 1 86 ? -8.325 -0.609 9.392 1.00 75.75 86 GLU A O 1
ATOM 665 N N . VAL A 1 87 ? -9.378 -2.541 8.887 1.00 73.12 87 VAL A N 1
ATOM 666 C CA . VAL A 1 87 ? -8.402 -3.453 9.478 1.00 73.12 87 VAL A CA 1
ATOM 667 C C . VAL A 1 87 ? -8.092 -4.567 8.499 1.00 73.12 87 VAL A C 1
ATOM 669 O O . VAL A 1 87 ? -8.941 -4.987 7.724 1.00 73.12 87 VAL A O 1
ATOM 672 N N . GLU A 1 88 ? -6.876 -5.080 8.561 1.00 71.06 88 GLU A N 1
ATOM 673 C CA . GLU A 1 88 ? -6.474 -6.256 7.798 1.00 71.06 88 GLU A CA 1
ATOM 674 C C . GLU A 1 88 ? -6.333 -7.458 8.739 1.00 71.06 88 GLU A C 1
ATOM 676 O O . GLU A 1 88 ? -6.070 -7.295 9.931 1.00 71.06 88 GLU A O 1
ATOM 681 N N . SER A 1 89 ? -6.460 -8.681 8.221 1.00 67.38 89 SER A N 1
ATOM 682 C CA . SER A 1 89 ? -6.263 -9.912 9.006 1.00 67.38 89 SER A CA 1
ATOM 683 C C . SER A 1 89 ? -4.849 -10.056 9.586 1.00 67.38 89 SER A C 1
ATOM 685 O O . SER A 1 89 ? -4.640 -10.848 10.501 1.00 67.38 89 SER A O 1
ATOM 687 N N . SER A 1 90 ? -3.885 -9.296 9.063 1.00 71.94 90 SER A N 1
ATOM 688 C CA . SER A 1 90 ? -2.512 -9.190 9.563 1.00 71.94 90 SER A CA 1
ATOM 689 C C . SER A 1 90 ? -2.378 -8.242 10.764 1.00 71.94 90 SER A C 1
ATOM 691 O O . SER A 1 90 ? -1.384 -8.303 11.489 1.00 71.94 90 SER A O 1
ATOM 693 N N . ASN A 1 91 ? -3.349 -7.346 10.996 1.00 73.19 91 ASN A N 1
ATOM 694 C CA . ASN A 1 91 ? -3.244 -6.347 12.051 1.00 73.19 91 ASN A CA 1
ATOM 695 C C . ASN A 1 91 ? -3.392 -6.973 13.437 1.00 73.19 91 ASN A C 1
ATOM 697 O O . ASN A 1 91 ? -4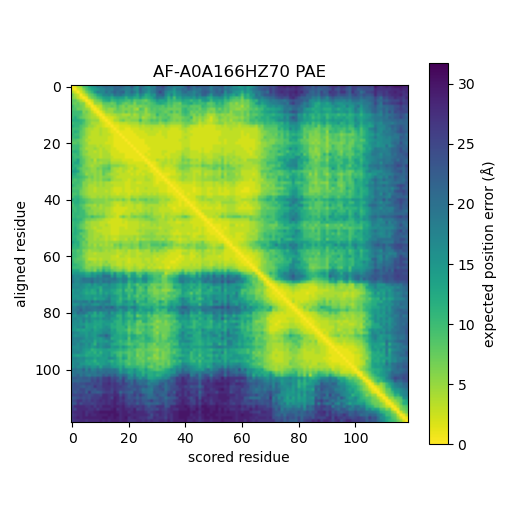.330 -7.710 13.737 1.00 73.19 91 ASN A O 1
ATOM 701 N N . THR A 1 92 ? -2.476 -6.599 14.325 1.00 78.50 92 THR A N 1
ATOM 702 C CA . THR A 1 92 ? -2.544 -6.953 15.738 1.00 78.50 92 THR A CA 1
ATOM 703 C C . THR A 1 92 ? -3.529 -6.049 16.477 1.00 78.50 92 THR A C 1
ATOM 705 O O . THR A 1 92 ? -3.829 -4.927 16.063 1.00 78.50 92 THR A O 1
ATOM 708 N N . ILE A 1 93 ? -4.007 -6.519 17.630 1.00 80.69 93 ILE A N 1
ATOM 709 C CA . ILE A 1 93 ? -4.888 -5.736 18.509 1.00 80.69 93 ILE A CA 1
ATOM 710 C C . ILE A 1 93 ? -4.233 -4.421 18.949 1.00 80.69 93 ILE A C 1
ATOM 712 O O . ILE A 1 93 ? -4.931 -3.425 19.126 1.00 80.69 93 ILE A O 1
ATOM 716 N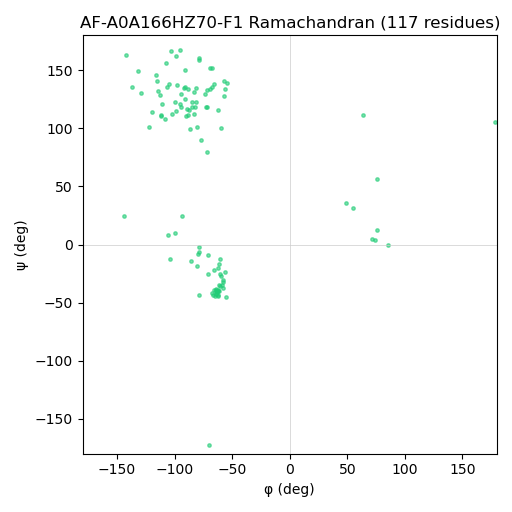 N . ASP A 1 94 ? -2.911 -4.406 19.107 1.00 79.62 94 ASP A N 1
ATOM 717 C CA . ASP A 1 94 ? -2.173 -3.194 19.461 1.00 79.62 94 ASP A CA 1
ATOM 718 C C . ASP A 1 94 ? -2.258 -2.141 18.343 1.00 79.62 94 ASP A C 1
ATOM 720 O O . ASP A 1 94 ? -2.639 -0.998 18.594 1.00 79.62 94 ASP A O 1
ATOM 724 N N . ASN A 1 95 ? -2.090 -2.567 17.085 1.00 76.88 95 ASN A N 1
ATOM 725 C CA . ASN A 1 95 ? -2.243 -1.691 15.923 1.00 76.88 95 ASN A CA 1
ATOM 726 C C . ASN A 1 95 ? -3.675 -1.135 15.801 1.00 76.88 95 ASN A C 1
ATOM 728 O O . ASN A 1 95 ? -3.887 0.041 15.500 1.00 76.88 95 ASN A O 1
ATOM 732 N N . VAL A 1 96 ? -4.685 -1.963 16.097 1.00 77.69 96 VAL A N 1
ATOM 733 C CA . VAL A 1 96 ? -6.090 -1.524 16.125 1.00 77.69 96 VAL A CA 1
ATOM 734 C C . VAL A 1 96 ? -6.317 -0.483 17.228 1.00 77.69 96 VAL A C 1
ATOM 736 O O . VAL A 1 96 ? -6.964 0.534 16.981 1.00 77.69 96 VAL A O 1
ATOM 739 N N . LYS A 1 97 ? -5.755 -0.676 18.428 1.00 79.00 97 LYS A N 1
ATOM 740 C CA . LYS A 1 97 ? -5.839 0.309 19.522 1.00 79.00 97 LYS A CA 1
ATOM 741 C C . LYS A 1 97 ? -5.156 1.629 19.171 1.00 79.00 97 LYS A C 1
ATOM 743 O O . LYS A 1 97 ? -5.720 2.677 19.482 1.00 79.00 97 LYS A O 1
ATOM 748 N N . ALA A 1 98 ? -4.005 1.598 18.503 1.00 75.88 98 ALA A N 1
ATOM 749 C CA . ALA A 1 98 ? -3.322 2.802 18.033 1.00 75.88 98 ALA A CA 1
ATOM 750 C C . ALA A 1 98 ? -4.183 3.579 17.017 1.00 75.88 98 ALA A C 1
ATOM 752 O O . ALA A 1 98 ? -4.380 4.787 17.160 1.00 75.88 98 ALA A O 1
ATOM 753 N N . LYS A 1 99 ? -4.809 2.879 16.055 1.00 74.94 99 LYS A N 1
ATOM 754 C CA . LYS A 1 99 ? -5.755 3.484 15.093 1.00 74.94 99 LYS A CA 1
ATOM 755 C C . LYS A 1 99 ? -6.975 4.118 15.778 1.00 74.94 99 LYS A C 1
ATOM 757 O O . LYS A 1 99 ? -7.460 5.160 15.339 1.00 74.94 99 LYS A O 1
ATOM 762 N N . ILE A 1 100 ? -7.460 3.512 16.863 1.00 76.75 100 ILE A N 1
ATOM 763 C CA . ILE A 1 100 ? -8.544 4.041 17.708 1.00 76.75 100 ILE A CA 1
ATOM 764 C C . ILE A 1 100 ? -8.103 5.324 18.433 1.00 76.75 100 ILE A C 1
ATOM 766 O O . ILE A 1 100 ? -8.867 6.286 18.456 1.00 76.75 100 ILE A O 1
ATOM 770 N N . GLN A 1 101 ? -6.886 5.365 18.992 1.00 68.19 101 GLN A N 1
ATOM 771 C CA . GLN A 1 101 ? -6.355 6.559 19.671 1.00 68.19 101 GLN A CA 1
ATOM 772 C C . GLN A 1 101 ? -6.193 7.740 18.704 1.00 68.19 101 GLN A C 1
ATOM 774 O O . GLN A 1 101 ? -6.602 8.853 19.028 1.00 68.19 101 GLN A O 1
ATOM 779 N N . GLY A 1 102 ? -5.683 7.492 17.490 1.00 63.34 102 GLY A N 1
ATOM 780 C CA . GLY A 1 102 ? -5.505 8.526 16.462 1.00 63.34 102 GLY A CA 1
ATOM 781 C C . GLY A 1 102 ? -6.810 9.133 15.932 1.00 63.34 102 GLY A C 1
ATOM 782 O O . GLY A 1 102 ? -6.804 10.257 15.441 1.00 63.34 102 GLY A O 1
ATOM 783 N N . ARG A 1 103 ? -7.944 8.426 16.062 1.00 60.62 103 ARG A N 1
ATOM 784 C CA . ARG A 1 103 ? -9.286 8.908 15.678 1.00 60.62 103 ARG A CA 1
ATOM 785 C C . ARG A 1 103 ? -10.063 9.560 16.829 1.00 60.62 103 ARG A C 1
ATOM 787 O O . ARG A 1 103 ? -11.291 9.646 16.767 1.00 60.62 103 ARG A O 1
ATOM 794 N N . GLU A 1 104 ? -9.343 10.071 17.830 1.00 53.50 104 GLU A N 1
ATOM 795 C CA . GLU A 1 104 ? -9.889 10.890 18.919 1.00 53.50 104 GLU A CA 1
ATOM 796 C C . GLU A 1 104 ? -10.652 10.067 19.978 1.00 53.50 104 GLU A C 1
ATOM 798 O O . GLU A 1 104 ? -11.823 10.302 20.284 1.00 53.50 104 GLU A O 1
ATOM 803 N N . ILE A 1 105 ? -9.972 9.069 20.555 1.00 52.56 105 ILE A N 1
ATOM 804 C CA . ILE A 1 105 ? -10.384 8.427 21.813 1.00 52.56 105 ILE A CA 1
ATOM 805 C C . ILE A 1 105 ? -9.271 8.634 22.837 1.00 52.56 105 ILE A C 1
ATOM 807 O O . ILE A 1 105 ? -8.176 8.095 22.680 1.00 52.56 105 ILE A O 1
ATOM 811 N N . SER A 1 106 ? -9.565 9.396 23.896 1.00 43.78 106 SER A N 1
ATOM 812 C CA . SER A 1 106 ? -8.667 9.558 25.045 1.00 43.78 106 SER A CA 1
ATOM 813 C C . SER A 1 106 ? -8.329 8.175 25.629 1.00 43.78 106 SER A C 1
ATOM 815 O O . SER A 1 106 ? -9.248 7.360 25.798 1.00 43.78 106 SER A O 1
ATOM 817 N N . PRO A 1 107 ? -7.048 7.876 25.926 1.00 50.72 107 PRO A N 1
ATOM 818 C CA . PRO A 1 107 ? -6.586 6.539 26.321 1.00 50.72 107 PRO A CA 1
ATOM 819 C C . PRO A 1 107 ? -7.325 5.957 27.540 1.00 50.72 107 PRO A C 1
ATOM 821 O O . PRO A 1 107 ? -7.448 4.739 27.661 1.00 50.72 107 PRO A O 1
ATOM 824 N N . ASP A 1 108 ? -7.913 6.807 28.382 1.00 52.38 108 ASP A N 1
ATOM 825 C CA . ASP A 1 108 ? -8.658 6.431 29.590 1.00 52.38 108 ASP A CA 1
ATOM 826 C C . ASP A 1 108 ? -10.020 5.758 29.328 1.00 52.38 108 ASP A C 1
ATOM 828 O O . ASP A 1 108 ? -10.651 5.252 30.255 1.00 52.38 108 ASP A O 1
ATOM 832 N N . GLN A 1 109 ? -10.502 5.726 28.078 1.00 51.69 109 GLN A N 1
ATOM 833 C CA . GLN A 1 109 ? -11.812 5.151 27.727 1.00 51.69 109 GLN A CA 1
ATOM 834 C C . GLN A 1 109 ? -11.743 3.790 27.013 1.00 51.69 109 GLN A C 1
ATOM 836 O O . GLN A 1 109 ? -12.766 3.273 26.551 1.00 51.69 109 GLN A O 1
ATOM 841 N N . GLN A 1 110 ? -10.565 3.169 26.915 1.00 46.56 110 GLN A N 1
ATOM 842 C CA . GLN A 1 110 ? -10.401 1.919 26.168 1.00 46.56 110 GLN A CA 1
ATOM 843 C C . GLN A 1 110 ? -10.715 0.673 27.017 1.00 46.56 110 GLN A C 1
ATOM 845 O O . GLN A 1 110 ? -9.862 0.156 27.733 1.00 46.56 110 GLN A O 1
ATOM 850 N N . ARG A 1 111 ? -11.926 0.110 26.870 1.00 50.09 111 ARG A N 1
ATOM 851 C CA . ARG A 1 111 ? -12.257 -1.259 27.317 1.00 50.09 111 ARG A CA 1
ATOM 852 C C . ARG A 1 111 ? -12.757 -2.090 26.133 1.00 50.09 111 ARG A C 1
ATOM 854 O O . ARG A 1 111 ? -13.907 -1.967 25.726 1.00 50.09 111 ARG A O 1
ATOM 861 N N . LEU A 1 112 ? -11.882 -2.933 25.577 1.00 49.03 112 LEU A N 1
ATOM 862 C CA . LEU A 1 112 ? -12.242 -3.922 24.554 1.00 49.03 112 LEU A CA 1
ATOM 863 C C . LEU A 1 112 ? -13.032 -5.061 25.220 1.00 49.03 112 LEU A C 1
ATOM 865 O O . LEU A 1 112 ? -12.506 -5.740 26.100 1.00 49.03 112 LEU A O 1
ATOM 869 N N . ILE A 1 113 ? -14.284 -5.276 24.811 1.00 51.66 113 ILE A N 1
ATOM 870 C CA . ILE A 1 113 ? -15.098 -6.422 25.237 1.00 51.66 113 ILE A CA 1
ATOM 871 C C . ILE A 1 113 ? -15.303 -7.318 24.015 1.00 51.66 113 ILE A C 1
ATOM 873 O O . ILE A 1 113 ? -16.014 -6.946 23.087 1.00 51.66 113 ILE A O 1
ATOM 877 N N . PHE A 1 114 ? -14.681 -8.498 24.020 1.00 42.94 114 PHE A N 1
ATOM 878 C CA . PHE A 1 114 ? -14.998 -9.569 23.078 1.00 42.94 114 PHE A CA 1
ATOM 879 C C . PHE A 1 114 ? -16.179 -10.369 23.631 1.00 42.94 114 PHE A C 1
ATOM 881 O O . PHE A 1 114 ? -16.071 -10.970 24.700 1.00 42.94 114 PHE A O 1
ATOM 888 N N . THR A 1 115 ? -17.304 -10.403 22.917 1.00 42.50 115 THR A N 1
ATOM 889 C CA . THR A 1 115 ? -18.366 -11.376 23.189 1.00 42.50 115 THR A CA 1
ATOM 890 C C . THR A 1 115 ? -18.391 -12.401 22.057 1.00 42.50 115 THR A C 1
ATOM 892 O O . THR A 1 115 ? -18.752 -12.084 20.932 1.00 42.50 115 THR A O 1
ATOM 895 N N . ALA A 1 116 ? -17.945 -13.627 22.347 1.00 43.84 116 ALA A N 1
ATOM 896 C CA . ALA A 1 116 ? -18.536 -14.880 21.860 1.00 43.84 116 ALA A CA 1
ATOM 897 C C . ALA A 1 116 ? -17.723 -16.090 22.364 1.00 43.84 116 ALA A C 1
ATOM 899 O O . ALA A 1 116 ? -16.663 -16.400 21.838 1.00 43.84 116 ALA A O 1
ATOM 900 N N . LYS A 1 117 ? -18.299 -16.785 23.355 1.00 46.50 117 LYS A N 1
ATOM 901 C CA . LYS A 1 117 ? -17.959 -18.120 23.891 1.00 46.50 117 LYS A CA 1
ATOM 902 C C . LYS A 1 117 ? -16.587 -18.337 24.557 1.00 46.50 117 LYS A C 1
ATOM 904 O O . LYS A 1 117 ? -15.544 -18.449 23.931 1.00 46.50 117 LYS A O 1
ATOM 909 N N . ARG A 1 118 ? -16.694 -18.541 25.872 1.00 37.84 118 ARG A N 1
ATOM 910 C CA . ARG A 1 118 ? -15.776 -19.248 26.770 1.00 37.84 118 ARG A CA 1
ATOM 911 C C . ARG A 1 118 ? -15.560 -20.689 26.271 1.00 37.84 118 ARG A C 1
ATOM 913 O O . ARG A 1 118 ? -16.550 -21.389 26.051 1.00 37.84 118 ARG A O 1
ATOM 920 N N . LEU A 1 119 ? -14.303 -21.101 26.112 1.00 40.84 119 LEU A N 1
ATOM 921 C CA . LEU A 1 119 ? -13.886 -22.482 26.379 1.00 40.84 119 LEU A CA 1
ATOM 922 C C . LEU A 1 119 ? -13.419 -22.533 27.836 1.00 40.84 119 LEU A C 1
ATOM 924 O O . LEU A 1 119 ? -12.749 -21.560 28.255 1.00 40.84 119 LEU A O 1
#

Organism: NCBI:txid1759441

Secondary structure (DSSP, 8-state):
-TTS--------TTSBHHHHHHHHHHHH---GGGEEEEETTEEPPTTSBTGGGTPPTTPPPEEEE------EEEEE-TTS-EEEEE--TT--HHHHHHHHHHTT--GGG------S---

Sequence (119 aa):
TPCGPANALAAHASDSIDNVKAKIQDQEGIPLDQQRLIFAGKQLEDRRTLSDYNVQKESTLHLVLCLRDGMQIFVKTLTGKTITLEVESSNTIDNVKAKIQGREISPDQQRLIFTAKRL

InterPro domains:
  IPR000626 Ubiquitin-like domain [PF00240] (12-65)
  IPR000626 Ubiquitin-like domain [PF00240] (73-119)
  IPR000626 Ubiquitin-like domain [PS50053] (14-70)
  IPR000626 Ubiquitin-like domain [PS50053] (71-119)
  IPR000626 Ubiquitin-like domain [SM00213] (2-66)
  IPR000626 Ubiquitin-like domain [SM00213] (71-119)
  IPR019954 Ubiquitin conserved site [PS00299] (21-46)
  IPR019956 Ubiquitin domain [PR00348] (5-25)
  IPR019956 Ubiquitin domain [PR00348] (26-46)
  IPR019956 Ubiquitin domain [PR00348] (47-68)
  IPR029071 Ubiquitin-like domain superfamily [SSF54236] (9-70)
  IPR029071 Ubiquitin-like domain superfamily [SSF54236] (69-119)
  IPR050158 Ubiquitin and ubiquitin-like [PTHR10666] (10-72)

pLDDT: mean 75.04, std 15.01, range [37.06, 92.19]

Radius of gyration: 17.76 Å; Cα contacts (8 Å, |Δi|>4): 123; chains: 1; bounding box: 41×38×46 Å

Nearest PDB structures (foldseek):
  5h07-assembly1_A  TM=8.726E-01  e=5.567E-12  Homo sapiens
  7eb9-assembly1_A  TM=8.296E-01  e=2.003E-11  Homo sapiens
  5oe7-assembly1_B  TM=5.497E-01  e=2.421E-12  Homo sapiens
  6kbe-assembly1_G  TM=5.399E-01  e=5.221E-12  Homo sapiens
  5vix-assembly1_A  TM=5.442E-01  e=1.364E-11  Naegleria fowleri